Protein AF-A0AAN6P8V4-F1 (afdb_monomer_lite)

Foldseek 3Di:
DCQVVLCVLQVPPDGFDKAKDKDFQWDWDDPDPDIDIDGHPHGDMDIDIDTDDDDPSSVVSVVD

Radius of gyration: 13.52 Å; chains: 1; bounding box: 30×19×37 Å

Sequence (64 aa):
MRPDILKGVLGLEADVILRDAKVYGYELTNWGQYKALFDGETGSTVTGCAYLVQSVEEEYKLAY

pLDDT: mean 88.69, std 5.58, range [62.09, 93.81]

Structure (mmCIF, N/CA/C/O backbone):
data_AF-A0AAN6P8V4-F1
#
_entry.id   AF-A0AAN6P8V4-F1
#
loop_
_atom_site.group_PDB
_atom_site.id
_atom_site.type_symbol
_atom_site.label_atom_id
_atom_site.label_alt_id
_atom_site.label_comp_id
_atom_site.label_asym_id
_atom_site.label_entity_id
_atom_site.label_seq_id
_atom_site.pdbx_PDB_ins_code
_atom_site.Cartn_x
_atom_site.Cartn_y
_atom_site.Cartn_z
_atom_site.occupancy
_atom_site.B_iso_or_equiv
_atom_site.auth_seq_id
_atom_site.auth_comp_id
_atom_site.auth_asym_id
_atom_site.auth_atom_id
_atom_site.pdbx_PDB_model_num
ATOM 1 N N . MET A 1 1 ? 3.234 -10.727 0.705 1.00 65.88 1 MET A N 1
ATOM 2 C CA . MET A 1 1 ? 2.722 -9.530 1.413 1.00 65.88 1 MET A CA 1
ATOM 3 C C . MET A 1 1 ? 2.448 -9.903 2.868 1.00 65.88 1 MET A C 1
ATOM 5 O O . MET A 1 1 ? 2.265 -11.089 3.110 1.00 65.88 1 MET A O 1
ATOM 9 N N . ARG A 1 2 ? 2.476 -8.953 3.814 1.00 77.69 2 ARG A N 1
ATOM 10 C CA . ARG A 1 2 ? 2.314 -9.200 5.263 1.00 77.69 2 ARG A CA 1
ATOM 11 C C . ARG A 1 2 ? 1.114 -8.411 5.827 1.00 77.69 2 ARG A C 1
ATOM 13 O O . ARG A 1 2 ? 1.308 -7.268 6.240 1.00 77.69 2 ARG A O 1
ATOM 20 N N . PRO A 1 3 ? -0.123 -8.947 5.759 1.00 82.94 3 PRO A N 1
ATOM 21 C CA . PRO A 1 3 ? -1.328 -8.271 6.268 1.00 82.94 3 PRO A CA 1
ATOM 22 C C . PRO A 1 3 ? -1.273 -8.004 7.781 1.00 82.94 3 PRO A C 1
ATOM 24 O O . PRO A 1 3 ? -1.852 -7.034 8.258 1.00 82.94 3 PRO A O 1
ATOM 27 N N . ASP A 1 4 ? -0.515 -8.817 8.513 1.00 86.19 4 ASP A N 1
ATOM 28 C CA . ASP A 1 4 ? -0.172 -8.657 9.926 1.00 86.19 4 ASP A CA 1
ATOM 29 C C . ASP A 1 4 ? 0.517 -7.316 10.227 1.00 86.19 4 ASP A C 1
ATOM 31 O O . ASP A 1 4 ? 0.174 -6.653 11.207 1.00 86.19 4 ASP A O 1
ATOM 35 N N . ILE A 1 5 ? 1.426 -6.866 9.354 1.00 87.25 5 ILE A N 1
ATOM 36 C CA . ILE A 1 5 ? 2.092 -5.565 9.508 1.00 87.25 5 ILE A CA 1
ATOM 37 C C . ILE A 1 5 ? 1.094 -4.430 9.320 1.00 87.25 5 ILE A C 1
ATOM 39 O O . ILE A 1 5 ? 1.074 -3.504 10.126 1.00 87.25 5 ILE A O 1
ATOM 43 N N . LEU A 1 6 ? 0.253 -4.505 8.284 1.00 88.06 6 LEU A N 1
ATOM 44 C CA . LEU A 1 6 ? -0.748 -3.471 8.025 1.00 88.06 6 LEU A CA 1
ATOM 45 C C . LEU A 1 6 ? -1.731 -3.354 9.197 1.00 88.06 6 LEU A C 1
ATOM 47 O O . LEU A 1 6 ? -2.024 -2.251 9.649 1.00 88.06 6 LEU A O 1
ATOM 51 N N . LYS A 1 7 ? -2.180 -4.494 9.732 1.00 90.12 7 LYS A N 1
ATOM 52 C CA . LYS A 1 7 ? -3.035 -4.558 10.921 1.00 90.12 7 LYS A CA 1
ATOM 53 C C . LYS A 1 7 ? -2.378 -3.883 12.130 1.00 90.12 7 LYS A C 1
ATOM 55 O O . LYS A 1 7 ? -3.032 -3.100 12.814 1.00 90.12 7 LYS A O 1
ATOM 60 N N . GLY A 1 8 ? -1.085 -4.134 12.348 1.00 88.81 8 GLY A N 1
ATOM 61 C CA . GLY A 1 8 ? -0.299 -3.504 13.411 1.00 88.81 8 GLY A CA 1
ATOM 62 C C . GLY A 1 8 ? -0.146 -1.989 13.246 1.00 88.81 8 GLY A C 1
ATOM 63 O O . GLY A 1 8 ? -0.362 -1.258 14.207 1.00 88.81 8 GLY A O 1
ATOM 64 N N . VAL A 1 9 ? 0.162 -1.512 12.034 1.00 88.31 9 VAL A N 1
ATOM 65 C CA . VAL A 1 9 ? 0.288 -0.072 11.725 1.00 88.31 9 VAL A CA 1
ATOM 66 C C . VAL A 1 9 ? -1.039 0.655 11.945 1.00 88.31 9 VAL A C 1
ATOM 68 O O . VAL A 1 9 ? -1.074 1.717 12.562 1.00 88.31 9 VAL A O 1
ATOM 71 N N . LEU A 1 10 ? -2.147 0.070 11.485 1.00 89.00 10 LEU A N 1
ATOM 72 C CA . LEU A 1 10 ? -3.471 0.680 11.607 1.00 89.00 10 LEU A CA 1
ATOM 73 C C . LEU A 1 10 ? -4.084 0.514 13.008 1.00 89.00 10 LEU A C 1
ATOM 75 O O . LEU A 1 10 ? -4.978 1.278 13.379 1.00 89.00 10 LEU A O 1
ATOM 79 N N . GLY A 1 11 ? -3.582 -0.423 13.817 1.00 88.00 11 GLY A N 1
ATOM 80 C CA . GLY A 1 11 ? -4.135 -0.753 15.132 1.00 88.00 11 GLY A CA 1
ATOM 81 C C . GLY A 1 11 ? -5.508 -1.423 15.045 1.00 88.00 11 GLY A C 1
ATOM 82 O O . GLY A 1 11 ? -6.368 -1.167 15.883 1.00 88.00 11 GLY A O 1
ATOM 83 N N . LEU A 1 12 ? -5.737 -2.230 14.005 1.00 86.38 12 LEU A N 1
ATOM 84 C CA . LEU A 1 12 ? -7.023 -2.885 13.763 1.00 86.38 12 LEU A CA 1
ATOM 85 C C . LEU A 1 12 ? -7.133 -4.191 14.557 1.00 86.38 12 LEU A C 1
ATOM 87 O O . LEU A 1 12 ? -6.232 -5.029 14.526 1.00 86.38 12 LEU A O 1
ATOM 91 N N . GLU A 1 13 ? -8.270 -4.409 15.217 1.00 81.69 13 GLU A N 1
ATOM 92 C CA . GLU A 1 13 ? -8.577 -5.697 15.858 1.00 81.69 13 GLU A CA 1
ATOM 93 C C . GLU A 1 13 ? -9.099 -6.724 14.839 1.00 81.69 13 GLU A C 1
ATOM 95 O O . GLU A 1 13 ? -8.785 -7.916 14.914 1.00 81.69 13 GLU A O 1
ATOM 100 N N . ALA A 1 14 ? -9.834 -6.250 13.829 1.00 80.81 14 ALA A N 1
ATOM 101 C CA . ALA A 1 14 ? -10.376 -7.057 12.740 1.00 80.81 14 ALA A CA 1
ATOM 102 C C . ALA A 1 14 ? -9.338 -7.336 11.639 1.00 80.81 14 ALA A C 1
ATOM 104 O O . ALA A 1 14 ? -8.323 -6.648 11.517 1.00 80.81 14 ALA A O 1
ATOM 105 N N . ASP A 1 15 ? -9.591 -8.364 10.831 1.00 82.31 15 ASP A N 1
ATOM 106 C CA . ASP A 1 15 ? -8.727 -8.688 9.698 1.00 82.31 15 ASP A CA 1
ATOM 107 C C . ASP A 1 15 ? -8.902 -7.698 8.543 1.00 82.31 15 ASP A C 1
ATOM 109 O O . ASP A 1 15 ? -10.013 -7.313 8.175 1.00 82.31 15 ASP A O 1
ATOM 113 N N . VAL A 1 16 ? -7.773 -7.294 7.961 1.00 86.00 16 VAL A N 1
ATOM 114 C CA . VAL A 1 16 ? -7.719 -6.385 6.814 1.00 86.00 16 VAL A CA 1
ATOM 115 C C . VAL A 1 16 ? -8.005 -7.134 5.518 1.00 86.00 16 VAL A C 1
ATOM 117 O O . VAL A 1 16 ? -7.339 -8.114 5.183 1.00 86.00 16 VAL A O 1
ATOM 120 N N . ILE A 1 17 ? -8.973 -6.632 4.752 1.00 87.75 17 ILE A N 1
ATOM 121 C CA . ILE A 1 17 ? -9.291 -7.164 3.427 1.00 87.75 17 ILE A CA 1
ATOM 122 C C . ILE A 1 17 ? -8.382 -6.490 2.402 1.00 87.75 17 ILE A C 1
ATOM 124 O O . ILE A 1 17 ? -8.549 -5.316 2.070 1.00 87.75 17 ILE A O 1
ATOM 128 N N . LEU A 1 18 ? -7.430 -7.259 1.883 1.00 89.81 18 LEU A N 1
ATOM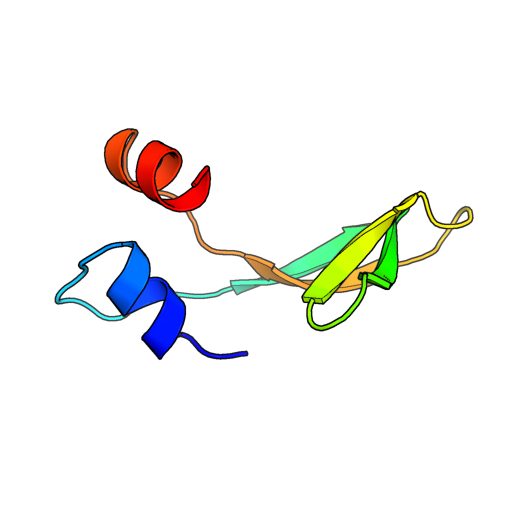 129 C CA . LEU A 1 18 ? -6.561 -6.852 0.786 1.00 89.81 18 LEU A CA 1
ATOM 130 C C . LEU A 1 18 ? -7.151 -7.310 -0.545 1.00 89.81 18 LEU A C 1
ATOM 132 O O . LEU A 1 18 ? -7.675 -8.418 -0.656 1.00 89.81 18 LEU A O 1
ATOM 136 N N . ARG A 1 19 ? -7.056 -6.455 -1.562 1.00 91.94 19 ARG A N 1
ATOM 137 C CA . ARG A 1 19 ? -7.476 -6.773 -2.932 1.00 91.94 19 ARG A CA 1
ATOM 138 C C . ARG A 1 19 ? -6.272 -6.773 -3.847 1.00 91.94 19 ARG A C 1
ATOM 140 O O . ARG A 1 19 ? -5.508 -5.815 -3.807 1.00 91.94 19 ARG A O 1
ATOM 147 N N . ASP A 1 20 ? -6.133 -7.784 -4.694 1.00 93.75 20 ASP A N 1
ATOM 148 C CA . ASP A 1 20 ? -5.092 -7.779 -5.720 1.00 93.75 20 ASP A CA 1
ATOM 149 C C . ASP A 1 20 ? -5.221 -6.530 -6.600 1.00 93.75 20 ASP A C 1
ATOM 151 O O . ASP A 1 20 ? -6.312 -6.157 -7.039 1.00 93.75 20 ASP 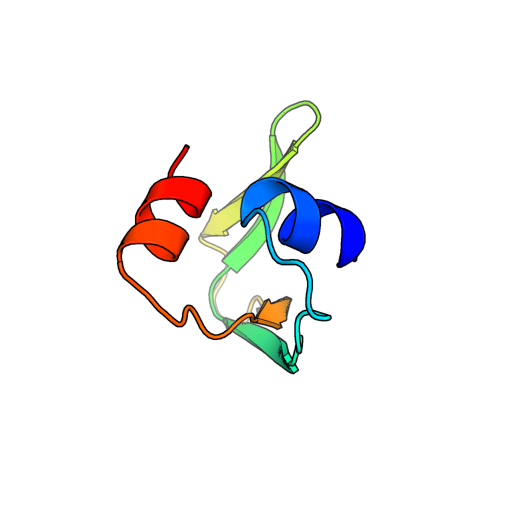A O 1
ATOM 155 N N . ALA A 1 21 ? -4.097 -5.862 -6.833 1.00 93.81 21 ALA A N 1
ATOM 156 C CA . ALA A 1 21 ? -4.042 -4.591 -7.535 1.00 93.81 21 ALA A CA 1
ATOM 157 C C . ALA A 1 21 ? -2.806 -4.508 -8.432 1.00 93.81 21 ALA A C 1
ATOM 159 O O . ALA A 1 21 ? -1.789 -5.172 -8.209 1.00 93.81 21 ALA A O 1
ATOM 160 N N . LYS A 1 22 ? -2.895 -3.662 -9.460 1.00 93.50 22 LYS A N 1
ATOM 161 C CA . LYS A 1 22 ? -1.781 -3.351 -10.357 1.00 93.50 22 LYS A CA 1
ATOM 162 C C . LYS A 1 22 ? -1.661 -1.846 -10.528 1.00 93.50 22 LYS A C 1
ATOM 164 O O . LYS A 1 22 ? -2.672 -1.178 -10.733 1.00 93.50 22 LYS A O 1
ATOM 169 N N . VAL A 1 23 ? -0.434 -1.344 -10.479 1.00 92.00 23 VAL A N 1
ATOM 170 C CA . VAL A 1 23 ? -0.108 0.056 -10.764 1.00 92.00 23 VAL A CA 1
ATOM 171 C C . VAL A 1 23 ? 0.674 0.104 -12.073 1.00 92.00 23 VAL A C 1
ATOM 173 O O . VAL A 1 23 ? 1.640 -0.640 -12.237 1.00 92.00 23 VAL A O 1
ATOM 176 N N . TYR A 1 24 ? 0.226 0.938 -13.008 1.00 93.38 24 TYR A N 1
ATOM 177 C CA . TYR A 1 24 ? 0.820 1.103 -14.337 1.00 93.38 24 TYR A CA 1
ATOM 178 C C . TYR A 1 24 ? 1.724 2.337 -14.368 1.00 93.38 24 TYR A C 1
ATOM 180 O O . TYR A 1 24 ? 1.424 3.323 -13.701 1.00 93.38 24 TYR A O 1
ATOM 188 N N . GLY A 1 25 ? 2.790 2.290 -15.166 1.00 92.69 25 GLY A N 1
ATOM 189 C CA . GLY A 1 25 ? 3.758 3.382 -15.307 1.00 92.69 25 GLY A CA 1
ATOM 190 C C . GLY A 1 25 ? 4.805 3.437 -14.195 1.00 92.69 25 GLY A C 1
ATOM 191 O O . GLY A 1 25 ? 5.519 4.425 -14.093 1.00 92.69 25 GLY A O 1
ATOM 192 N N . TYR A 1 26 ? 4.905 2.389 -13.373 1.00 93.38 26 TYR A N 1
ATOM 193 C CA . TYR A 1 26 ? 5.884 2.304 -12.291 1.00 93.38 26 TYR A CA 1
ATOM 194 C C . TYR A 1 26 ? 6.686 1.012 -12.359 1.00 93.38 26 TYR A C 1
ATOM 196 O O . TYR A 1 26 ? 6.220 -0.011 -12.868 1.00 93.38 26 TYR A O 1
ATOM 204 N N . GLU A 1 27 ? 7.868 1.060 -11.761 1.00 92.56 27 GLU A N 1
ATOM 205 C CA . GLU A 1 27 ? 8.739 -0.078 -11.507 1.00 92.56 27 GLU A CA 1
ATOM 206 C C . GLU A 1 27 ? 9.091 -0.165 -10.025 1.00 92.56 27 GLU A C 1
ATOM 208 O O . GLU A 1 27 ? 9.152 0.835 -9.309 1.00 92.56 27 GLU A O 1
ATOM 213 N N . LEU A 1 28 ? 9.313 -1.389 -9.547 1.00 91.56 28 LEU A N 1
ATOM 214 C CA . LEU A 1 28 ? 9.670 -1.642 -8.158 1.00 91.56 28 LEU A CA 1
ATOM 215 C C . LEU A 1 28 ? 11.180 -1.854 -8.045 1.00 91.56 28 LEU A C 1
ATOM 217 O O . LEU A 1 28 ? 11.697 -2.876 -8.495 1.00 91.56 28 LEU A O 1
ATOM 221 N N . THR A 1 29 ? 11.876 -0.942 -7.374 1.00 90.50 29 THR A N 1
ATOM 222 C CA . THR A 1 29 ? 13.317 -1.069 -7.114 1.00 90.50 29 THR A CA 1
ATOM 223 C C . THR A 1 29 ? 13.628 -1.091 -5.619 1.00 90.50 29 THR A C 1
ATOM 225 O O . THR A 1 29 ? 12.757 -0.883 -4.770 1.00 90.50 29 THR A O 1
ATOM 228 N N . ASN A 1 30 ? 14.880 -1.396 -5.285 1.00 91.00 30 ASN A N 1
ATOM 229 C CA . ASN A 1 30 ? 15.379 -1.323 -3.917 1.00 91.00 30 ASN A CA 1
ATOM 230 C C . ASN A 1 30 ? 15.925 0.080 -3.640 1.00 91.00 30 ASN A C 1
ATOM 232 O O . ASN A 1 30 ? 16.865 0.522 -4.298 1.00 91.00 30 ASN A O 1
ATOM 236 N N . TRP A 1 31 ? 15.395 0.738 -2.615 1.00 89.69 31 TRP A N 1
ATOM 237 C CA . TRP A 1 31 ? 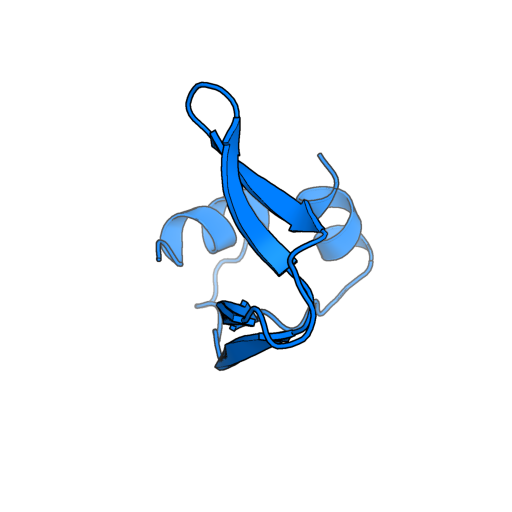15.989 1.923 -2.011 1.00 89.69 31 TRP A CA 1
ATOM 238 C C . TRP A 1 31 ? 16.574 1.543 -0.647 1.00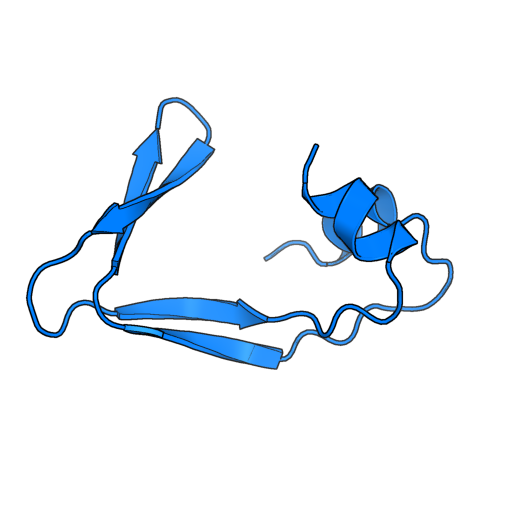 89.69 31 TRP A C 1
ATOM 240 O O . TRP A 1 31 ? 15.885 1.484 0.374 1.00 89.69 31 TRP A O 1
ATOM 250 N N . GLY A 1 32 ? 17.858 1.175 -0.657 1.00 90.00 32 GLY A N 1
ATOM 251 C CA . GLY A 1 32 ? 18.510 0.553 0.494 1.00 90.00 32 GLY A CA 1
ATOM 252 C C . GLY A 1 32 ? 17.839 -0.775 0.855 1.00 90.00 32 GLY A C 1
ATOM 253 O O . GLY A 1 32 ? 17.792 -1.692 0.038 1.00 90.00 32 GLY A O 1
ATOM 254 N N . GLN A 1 33 ? 17.307 -0.867 2.077 1.00 89.75 33 GLN A N 1
ATOM 255 C CA . GLN A 1 33 ? 16.584 -2.049 2.567 1.00 89.75 33 GLN A CA 1
ATOM 256 C C . GLN A 1 33 ? 15.084 -2.054 2.228 1.00 89.75 33 GLN A C 1
ATOM 258 O O . GLN A 1 33 ? 14.395 -3.036 2.510 1.00 89.75 33 GLN A O 1
ATOM 263 N N . TYR A 1 34 ? 14.565 -0.971 1.646 1.00 87.88 34 TYR A N 1
ATOM 264 C CA . TYR A 1 34 ? 13.144 -0.813 1.354 1.00 87.88 34 TYR A CA 1
ATOM 265 C C . TYR A 1 34 ? 12.852 -0.990 -0.132 1.00 87.88 34 TYR A C 1
ATOM 267 O O . TYR A 1 34 ? 13.697 -0.747 -0.990 1.00 87.88 34 TYR A O 1
ATOM 275 N N . LYS A 1 35 ? 11.625 -1.408 -0.441 1.00 90.38 35 LYS A N 1
ATOM 276 C CA . LYS A 1 35 ? 11.098 -1.383 -1.805 1.00 90.38 35 LYS A CA 1
ATOM 277 C C . LYS A 1 35 ? 10.474 -0.019 -2.063 1.00 90.38 35 LYS A C 1
ATOM 279 O O . LYS A 1 35 ? 9.716 0.463 -1.228 1.00 90.38 35 LYS A O 1
ATOM 284 N N . ALA 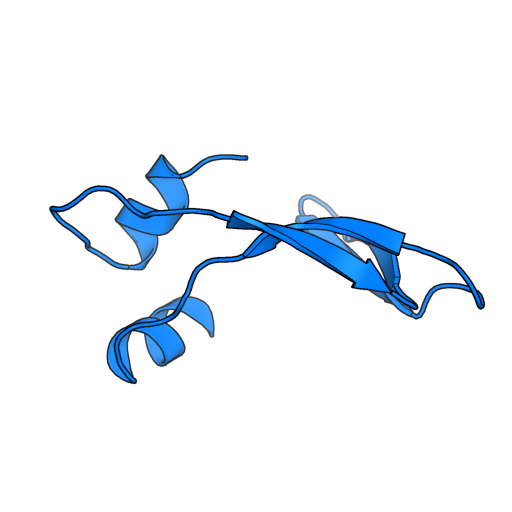A 1 36 ? 10.773 0.567 -3.212 1.00 92.31 36 ALA A N 1
ATOM 285 C CA . ALA A 1 36 ? 10.248 1.859 -3.623 1.00 92.31 36 ALA A CA 1
ATOM 286 C C . ALA A 1 36 ? 9.739 1.787 -5.065 1.00 92.31 36 ALA A C 1
ATOM 288 O O . ALA A 1 36 ? 10.276 1.037 -5.887 1.00 92.31 36 ALA A O 1
ATOM 289 N N . LEU A 1 37 ? 8.684 2.552 -5.338 1.00 92.44 37 LEU A N 1
ATOM 290 C CA . LEU A 1 37 ? 8.157 2.748 -6.682 1.00 92.44 37 LEU A CA 1
ATOM 291 C C . LEU A 1 37 ? 8.932 3.880 -7.350 1.00 92.44 37 LEU A C 1
ATOM 293 O O . LEU A 1 37 ? 9.104 4.943 -6.759 1.00 92.44 37 LEU A O 1
ATOM 297 N N . PHE A 1 38 ? 9.387 3.633 -8.568 1.00 91.81 38 PHE A N 1
ATOM 298 C CA . PHE A 1 38 ? 10.008 4.624 -9.438 1.00 91.81 38 PHE A CA 1
ATOM 299 C C . PHE A 1 38 ? 9.196 4.729 -10.715 1.00 91.81 38 PHE A C 1
ATOM 301 O O . PHE A 1 38 ? 8.546 3.756 -11.107 1.00 91.81 38 PHE A O 1
ATOM 308 N N . ASP A 1 39 ? 9.235 5.901 -11.343 1.00 91.19 39 ASP A N 1
ATOM 309 C CA . ASP A 1 39 ? 8.625 6.095 -12.652 1.00 91.19 39 ASP A CA 1
ATOM 310 C C . ASP A 1 39 ? 9.249 5.099 -13.629 1.00 91.19 39 ASP A C 1
ATOM 312 O O . ASP A 1 39 ? 10.464 5.074 -13.835 1.00 91.19 39 ASP A O 1
ATOM 316 N N . GLY A 1 40 ? 8.398 4.223 -14.148 1.00 87.25 40 GLY A N 1
ATOM 317 C CA . GLY A 1 40 ? 8.778 3.166 -15.063 1.00 87.25 40 GLY A CA 1
ATOM 318 C C . GLY A 1 40 ? 8.643 3.606 -16.510 1.00 87.25 40 GLY A C 1
ATOM 319 O O . GLY A 1 40 ? 8.010 4.615 -16.831 1.00 87.25 40 GLY A O 1
ATOM 320 N N . GLU A 1 41 ? 9.185 2.799 -17.413 1.00 89.31 41 GLU A N 1
ATOM 321 C CA . GLU A 1 41 ? 8.917 2.967 -18.836 1.00 89.31 41 GLU A CA 1
ATOM 322 C C . GLU A 1 41 ? 7.426 2.777 -19.173 1.00 89.31 41 GLU A C 1
ATOM 324 O O . GLU A 1 41 ? 6.617 2.231 -18.411 1.00 89.31 41 GLU A O 1
ATOM 329 N N . THR A 1 42 ? 7.039 3.242 -20.363 1.00 83.50 42 THR A N 1
ATOM 330 C CA . THR A 1 42 ? 5.660 3.099 -20.843 1.00 83.50 42 THR A CA 1
ATOM 331 C C . THR A 1 42 ? 5.301 1.617 -20.955 1.00 83.50 42 THR A C 1
ATOM 333 O O . THR A 1 42 ? 5.862 0.895 -21.772 1.00 83.50 42 THR A O 1
ATOM 336 N N . GLY A 1 43 ? 4.333 1.177 -20.150 1.00 84.62 43 GLY A N 1
ATOM 337 C CA . GLY A 1 43 ? 3.894 -0.220 -20.092 1.00 84.62 43 GLY A CA 1
ATOM 338 C C . GLY A 1 43 ? 4.420 -1.002 -18.888 1.00 84.62 43 GLY A C 1
ATOM 339 O O . GLY A 1 43 ? 3.957 -2.121 -18.668 1.00 84.62 43 GLY A O 1
ATOM 340 N N . SER A 1 44 ? 5.306 -0.421 -18.072 1.00 90.56 44 SER A N 1
ATOM 341 C CA . SER A 1 44 ? 5.738 -1.041 -16.820 1.00 90.56 44 SER A CA 1
ATOM 342 C C . SER A 1 44 ? 4.573 -1.171 -15.842 1.00 90.56 44 SER A C 1
ATOM 344 O O . SER A 1 44 ? 3.723 -0.282 -15.722 1.00 90.56 44 SER A O 1
ATOM 346 N N . THR A 1 45 ? 4.509 -2.311 -15.152 1.00 92.25 45 THR A N 1
ATOM 347 C CA . THR A 1 45 ? 3.448 -2.598 -14.183 1.00 92.25 45 THR A CA 1
ATOM 348 C C . THR A 1 45 ? 4.005 -3.220 -12.920 1.00 92.25 45 THR A C 1
ATOM 350 O O . THR A 1 45 ? 4.749 -4.199 -12.988 1.00 92.25 45 THR A O 1
ATOM 353 N N . VAL A 1 46 ? 3.548 -2.733 -11.770 1.00 93.25 46 VAL A N 1
ATOM 354 C CA . VAL A 1 46 ? 3.809 -3.350 -10.470 1.00 93.25 46 VAL A CA 1
ATOM 355 C C . VAL A 1 46 ? 2.544 -4.033 -9.978 1.00 93.25 46 VAL A C 1
ATOM 357 O O . VAL A 1 46 ? 1.489 -3.413 -9.857 1.00 93.25 46 VAL A O 1
ATOM 360 N N . THR A 1 47 ? 2.650 -5.326 -9.685 1.00 93.00 47 THR A N 1
ATOM 361 C CA . THR A 1 47 ? 1.575 -6.116 -9.080 1.00 93.00 47 THR A CA 1
ATOM 362 C C . THR A 1 47 ? 1.721 -6.134 -7.563 1.00 93.00 47 THR A C 1
ATOM 364 O O . THR A 1 47 ? 2.809 -6.395 -7.047 1.00 93.00 47 THR A O 1
ATOM 367 N N . GLY A 1 48 ? 0.627 -5.919 -6.845 1.00 92.00 48 GLY A N 1
ATOM 368 C CA . GLY A 1 48 ? 0.587 -5.943 -5.388 1.00 92.00 48 GLY A CA 1
ATOM 369 C C . GLY A 1 48 ? -0.839 -6.123 -4.888 1.00 92.00 48 GLY A C 1
ATOM 370 O O . GLY A 1 48 ? -1.666 -6.721 -5.571 1.00 92.00 48 GLY A O 1
ATOM 371 N N . CYS A 1 49 ? -1.131 -5.587 -3.706 1.00 91.94 49 CYS A N 1
ATOM 372 C CA . CYS A 1 49 ? -2.501 -5.486 -3.212 1.00 91.94 49 CYS A CA 1
ATOM 373 C C . CYS A 1 49 ? -2.802 -4.050 -2.785 1.00 91.94 49 CYS A C 1
ATOM 375 O O . CYS A 1 49 ? -1.897 -3.307 -2.409 1.00 91.94 49 CYS A O 1
ATOM 377 N N . ALA A 1 50 ? -4.077 -3.691 -2.806 1.00 91.75 50 ALA A N 1
ATOM 378 C CA . ALA A 1 50 ? -4.609 -2.446 -2.290 1.00 91.75 50 ALA A CA 1
ATOM 379 C C . ALA A 1 50 ? -5.449 -2.710 -1.036 1.00 91.75 50 ALA A C 1
ATOM 381 O O . ALA A 1 50 ? -6.153 -3.720 -0.937 1.00 91.75 50 ALA A O 1
ATOM 382 N N . TYR A 1 51 ? -5.384 -1.768 -0.101 1.00 90.62 51 TYR A N 1
ATOM 383 C CA . TYR A 1 51 ? -6.262 -1.681 1.057 1.00 90.62 51 TYR A CA 1
ATOM 384 C C . TYR A 1 51 ? -7.173 -0.465 0.886 1.00 90.62 51 TYR A C 1
ATOM 386 O O . TYR A 1 51 ? -6.713 0.601 0.475 1.00 90.62 51 TYR A O 1
ATOM 394 N N . LEU A 1 52 ? -8.465 -0.632 1.170 1.00 91.62 52 LEU A N 1
ATOM 395 C CA . LEU A 1 52 ? -9.411 0.477 1.167 1.00 91.62 52 LEU A CA 1
ATOM 396 C C . LEU A 1 52 ? -9.379 1.146 2.540 1.00 91.62 52 LEU A C 1
ATOM 398 O O . LEU A 1 52 ? -9.943 0.606 3.490 1.00 91.62 52 LEU A O 1
ATOM 402 N N . VAL A 1 53 ? -8.741 2.312 2.602 1.00 91.00 53 VAL A N 1
ATOM 403 C CA . VAL A 1 53 ? -8.694 3.167 3.793 1.00 91.00 53 VAL A CA 1
ATOM 404 C C . VAL A 1 53 ? -10.117 3.544 4.207 1.00 91.00 53 VAL A C 1
ATOM 406 O O . VAL A 1 53 ? -10.903 4.015 3.383 1.00 91.00 53 VAL A O 1
ATOM 409 N N . GLN A 1 54 ? -10.454 3.298 5.471 1.00 89.25 54 GLN A N 1
ATOM 410 C CA . GLN A 1 54 ? -11.799 3.494 6.016 1.00 89.25 54 GLN A CA 1
ATOM 411 C C . GLN A 1 54 ? -11.961 4.842 6.730 1.00 89.25 54 GLN A C 1
ATOM 413 O O . GLN A 1 54 ? -13.087 5.310 6.895 1.00 89.25 54 GLN A O 1
ATOM 418 N N . SER A 1 55 ? -10.867 5.477 7.165 1.00 90.69 55 SER A N 1
ATOM 419 C CA . SER A 1 55 ? -10.917 6.739 7.908 1.00 90.69 55 SER A CA 1
ATOM 420 C C . SER A 1 55 ? -9.690 7.622 7.680 1.00 90.69 55 SER A C 1
ATOM 422 O O . SER A 1 55 ? -8.620 7.161 7.286 1.00 90.69 55 SER A O 1
ATOM 424 N N . VAL A 1 56 ? -9.841 8.910 7.993 1.00 91.94 56 VAL A N 1
ATOM 425 C CA . VAL A 1 56 ? -8.746 9.892 7.957 1.00 91.94 56 VAL A CA 1
ATOM 426 C C . VAL A 1 56 ? -7.625 9.513 8.939 1.00 91.94 56 VAL A C 1
ATOM 428 O O . VAL A 1 56 ? -6.451 9.733 8.667 1.00 91.94 56 VAL A O 1
ATOM 431 N N . GLU A 1 57 ? -7.958 8.890 10.071 1.00 90.31 57 GLU A N 1
ATOM 432 C CA . GLU A 1 57 ? -6.961 8.407 11.035 1.00 90.31 57 GLU A CA 1
ATOM 433 C C . GLU A 1 57 ? -6.091 7.281 10.460 1.00 90.31 57 GLU A C 1
ATOM 435 O O . GLU A 1 57 ? -4.888 7.247 10.710 1.00 90.31 57 GLU A O 1
ATOM 440 N N . GLU A 1 58 ? -6.676 6.369 9.678 1.00 90.56 58 GLU A N 1
ATOM 441 C CA . GLU A 1 58 ? -5.917 5.331 8.974 1.00 90.56 58 GLU A CA 1
ATOM 442 C C . GLU A 1 58 ? -4.980 5.936 7.923 1.00 90.56 58 GLU A C 1
ATOM 444 O O . GLU A 1 58 ? -3.829 5.514 7.819 1.00 90.56 58 GLU A O 1
ATOM 449 N N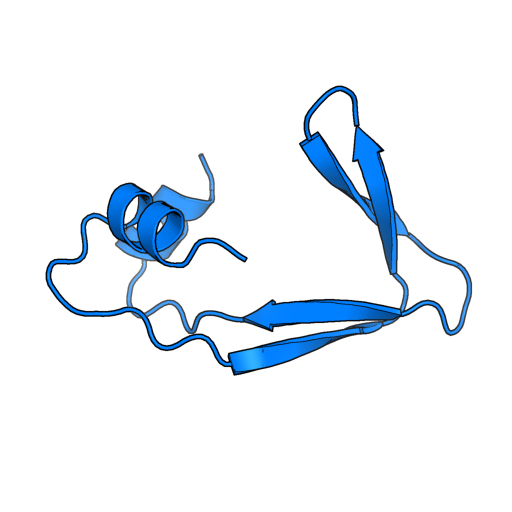 . GLU A 1 59 ? -5.440 6.954 7.188 1.00 90.75 59 GLU A N 1
ATOM 450 C CA . GLU A 1 59 ? -4.610 7.698 6.233 1.00 90.75 59 GLU A CA 1
ATOM 451 C C . GLU A 1 59 ? -3.395 8.331 6.926 1.00 90.75 59 GLU A C 1
ATOM 453 O O . GLU A 1 59 ? -2.261 8.132 6.487 1.00 90.75 59 GLU A O 1
ATOM 458 N N . TYR A 1 60 ? -3.606 9.013 8.057 1.00 91.94 60 TYR A N 1
ATOM 459 C CA . TYR A 1 60 ? -2.516 9.612 8.833 1.00 91.94 60 TYR A CA 1
ATOM 460 C C . TYR A 1 60 ? -1.506 8.579 9.344 1.00 91.94 60 TYR A C 1
ATOM 462 O O . TYR A 1 60 ? -0.307 8.852 9.333 1.00 91.94 60 TYR A O 1
ATOM 470 N N . LYS A 1 61 ? -1.961 7.393 9.766 1.00 89.31 61 LYS A N 1
ATOM 471 C CA . LYS A 1 61 ? -1.072 6.308 10.218 1.00 89.31 61 LYS A CA 1
ATOM 472 C C . LYS A 1 61 ? -0.241 5.700 9.087 1.00 89.31 61 LYS A C 1
ATOM 474 O O . LYS A 1 61 ? 0.832 5.181 9.356 1.00 89.31 61 LYS A O 1
ATOM 479 N N . LEU A 1 62 ? -0.730 5.733 7.845 1.00 88.50 62 LEU A N 1
ATOM 480 C CA . LEU A 1 62 ? -0.017 5.205 6.674 1.00 88.50 62 LEU A CA 1
ATOM 481 C C . LEU A 1 62 ? 0.988 6.197 6.080 1.00 88.50 62 LEU A C 1
ATOM 483 O O . LEU A 1 62 ? 1.861 5.792 5.315 1.00 88.50 62 LEU A O 1
ATOM 487 N N . ALA A 1 63 ? 0.855 7.483 6.403 1.00 85.88 63 ALA A N 1
ATOM 488 C CA . ALA A 1 63 ? 1.732 8.536 5.905 1.00 85.88 63 ALA A CA 1
ATOM 489 C C . ALA A 1 63 ? 3.088 8.621 6.636 1.00 85.88 63 ALA A C 1
ATOM 491 O O . ALA A 1 63 ? 3.967 9.351 6.172 1.00 85.88 63 ALA A O 1
ATOM 492 N N . TYR A 1 64 ? 3.248 7.923 7.766 1.00 62.09 64 TYR A N 1
ATOM 493 C CA . TYR A 1 64 ? 4.373 8.056 8.701 1.00 62.09 64 TYR A CA 1
ATOM 494 C C . TYR A 1 64 ? 5.095 6.726 8.931 1.00 62.09 64 TYR A C 1
ATOM 496 O O . TYR A 1 64 ? 6.337 6.764 9.094 1.00 62.09 64 TYR A O 1
#

Organism: NCBI:txid2588326

Secondary structure (DSSP, 8-state):
--HHHHHHHHT-SSPP-EEEEEEESEEEEEETTEEEEEEPPTT-EEEEEEE---SHHHHHHH--